Protein AF-A0A849THY6-F1 (afdb_monomer_lite)

Structure (mmCIF, N/CA/C/O backbone):
data_AF-A0A849THY6-F1
#
_entry.id   AF-A0A849THY6-F1
#
loop_
_atom_site.group_PDB
_atom_site.id
_atom_site.type_symbol
_atom_site.label_atom_id
_atom_site.label_alt_id
_atom_site.label_comp_id
_atom_site.label_asym_id
_atom_site.label_entity_id
_atom_site.label_seq_id
_atom_site.pdbx_PDB_ins_code
_atom_site.Cartn_x
_atom_site.Cartn_y
_atom_site.Cartn_z
_atom_site.occupancy
_atom_site.B_iso_or_equiv
_atom_site.auth_seq_id
_atom_site.auth_comp_id
_atom_site.auth_asym_id
_atom_site.auth_atom_id
_atom_site.pdbx_PDB_model_num
ATOM 1 N N . MET A 1 1 ? 1.666 -6.517 14.789 1.00 61.38 1 MET A N 1
ATOM 2 C CA . MET A 1 1 ? 1.915 -5.119 15.176 1.00 61.38 1 MET A CA 1
ATOM 3 C C . MET A 1 1 ? 2.393 -4.433 13.917 1.00 61.38 1 MET A C 1
ATOM 5 O O . MET A 1 1 ? 3.353 -4.950 13.339 1.00 61.38 1 MET A O 1
ATOM 9 N N . PRO A 1 2 ? 1.734 -3.347 13.486 1.00 72.88 2 PRO A N 1
ATOM 10 C CA . PRO A 1 2 ? 2.130 -2.638 12.279 1.00 72.88 2 PRO A CA 1
ATOM 11 C C . PRO A 1 2 ? 3.536 -2.075 12.468 1.00 72.88 2 PRO A C 1
ATOM 13 O O . PRO A 1 2 ? 3.980 -1.848 13.602 1.00 72.88 2 PRO A O 1
ATOM 16 N N . SER A 1 3 ? 4.250 -1.877 11.365 1.00 88.38 3 SER A N 1
ATOM 17 C CA . SER A 1 3 ? 5.567 -1.255 11.431 1.00 88.38 3 SER A CA 1
ATOM 18 C C . SER A 1 3 ? 5.449 0.245 11.744 1.00 88.38 3 SER A C 1
ATOM 20 O O . SER A 1 3 ? 4.354 0.791 11.905 1.00 88.38 3 SER A O 1
ATOM 22 N N . SER A 1 4 ? 6.585 0.926 11.913 1.00 94.94 4 SER A N 1
ATOM 23 C CA . SER A 1 4 ? 6.583 2.382 12.058 1.00 94.94 4 SER A CA 1
ATOM 24 C C . SER A 1 4 ? 6.329 3.068 10.714 1.00 94.94 4 SER A C 1
ATOM 26 O O . SER A 1 4 ? 6.608 2.510 9.652 1.00 94.94 4 SER A O 1
ATOM 28 N N . LYS A 1 5 ? 5.889 4.330 10.766 1.00 94.88 5 LYS A N 1
ATOM 29 C CA . LYS A 1 5 ? 5.817 5.221 9.599 1.00 94.88 5 LYS A CA 1
ATOM 30 C C . LYS A 1 5 ? 7.115 5.190 8.776 1.00 94.88 5 LYS A C 1
ATOM 32 O O . LYS A 1 5 ? 7.082 4.950 7.572 1.00 94.88 5 LYS A O 1
ATOM 37 N N . ASP A 1 6 ? 8.256 5.352 9.442 1.00 96.12 6 ASP A N 1
ATOM 38 C CA . ASP A 1 6 ? 9.571 5.365 8.791 1.00 96.12 6 ASP A CA 1
ATOM 39 C C . ASP A 1 6 ? 9.905 4.034 8.110 1.00 96.12 6 ASP A C 1
ATOM 41 O O . ASP A 1 6 ? 10.545 4.020 7.061 1.00 96.12 6 ASP A O 1
ATOM 45 N N . ALA A 1 7 ? 9.454 2.906 8.668 1.00 95.62 7 ALA A N 1
ATOM 46 C CA . ALA A 1 7 ? 9.657 1.597 8.056 1.00 95.62 7 ALA A CA 1
ATOM 47 C C . ALA A 1 7 ? 8.842 1.442 6.763 1.00 95.62 7 ALA A C 1
ATOM 49 O O . ALA A 1 7 ? 9.346 0.872 5.793 1.00 95.62 7 ALA A O 1
ATOM 50 N N . VAL A 1 8 ? 7.619 1.984 6.720 1.00 96.69 8 VAL A N 1
ATOM 51 C CA . VAL A 1 8 ? 6.806 2.035 5.496 1.00 96.69 8 VAL A CA 1
ATOM 52 C C . VAL A 1 8 ? 7.492 2.884 4.427 1.00 96.69 8 VAL A C 1
ATOM 54 O O . VAL A 1 8 ? 7.682 2.409 3.306 1.00 96.69 8 VAL A O 1
ATOM 57 N N . ILE A 1 9 ? 7.931 4.095 4.782 1.00 96.75 9 ILE A N 1
ATOM 58 C CA . ILE A 1 9 ? 8.638 5.003 3.865 1.00 96.75 9 ILE A CA 1
ATOM 59 C C . ILE A 1 9 ? 9.914 4.341 3.331 1.00 96.75 9 ILE A C 1
ATOM 61 O O . ILE A 1 9 ? 10.133 4.292 2.120 1.00 96.75 9 ILE A O 1
ATOM 65 N N . ALA A 1 10 ? 10.733 3.771 4.217 1.00 96.81 10 ALA A N 1
ATOM 66 C CA . ALA A 1 10 ? 11.971 3.100 3.840 1.00 96.81 10 ALA A CA 1
ATOM 67 C C . ALA A 1 10 ? 11.724 1.905 2.906 1.00 96.81 10 ALA A C 1
ATOM 69 O O . ALA A 1 10 ? 12.481 1.706 1.955 1.00 96.81 10 ALA A O 1
ATOM 70 N N . SER A 1 11 ? 10.661 1.124 3.136 1.00 97.31 11 SER A N 1
ATOM 71 C CA . SER A 1 11 ? 10.283 0.013 2.251 1.00 97.31 11 SER A CA 1
ATOM 72 C C . SER A 1 11 ? 9.920 0.508 0.853 1.00 97.31 11 SER A C 1
ATOM 74 O O . SER A 1 11 ? 10.358 -0.076 -0.137 1.00 97.31 11 SER A O 1
ATOM 76 N N . LEU A 1 12 ? 9.161 1.602 0.765 1.00 96.94 12 LEU A N 1
ATOM 77 C CA . LEU A 1 12 ? 8.735 2.170 -0.507 1.00 96.94 12 LEU A CA 1
ATOM 78 C C . LEU A 1 12 ? 9.910 2.766 -1.294 1.00 96.94 12 LEU A C 1
ATOM 80 O O . LEU A 1 12 ? 10.060 2.468 -2.477 1.00 96.94 12 LEU A O 1
ATOM 84 N N . ILE A 1 13 ? 10.786 3.534 -0.636 1.00 97.06 13 ILE A N 1
ATOM 85 C CA . ILE A 1 13 ? 12.005 4.075 -1.261 1.00 97.06 13 ILE A CA 1
ATOM 86 C C . ILE A 1 13 ? 12.881 2.934 -1.777 1.00 97.06 13 ILE A C 1
ATOM 88 O O . ILE A 1 13 ? 13.262 2.928 -2.946 1.00 97.06 13 ILE A O 1
ATOM 92 N N . LYS A 1 14 ? 13.126 1.918 -0.942 1.00 98.12 14 LYS A N 1
ATOM 93 C CA . LYS A 1 14 ? 13.905 0.742 -1.340 1.00 98.12 14 LYS A CA 1
ATOM 94 C C . LYS A 1 14 ? 13.277 0.019 -2.534 1.00 98.12 14 LYS A C 1
ATOM 96 O O . LYS A 1 14 ? 14.002 -0.470 -3.396 1.00 98.12 14 LYS A O 1
ATOM 101 N N . SER A 1 15 ? 11.946 -0.048 -2.593 1.00 98.19 15 SER A N 1
ATOM 102 C CA . SER A 1 15 ? 11.222 -0.627 -3.726 1.00 98.19 15 SER A CA 1
ATOM 103 C C . SER A 1 15 ? 11.499 0.136 -5.022 1.00 98.19 15 SER A C 1
ATOM 105 O O . SER A 1 15 ? 11.766 -0.487 -6.048 1.00 98.19 15 SER A O 1
ATOM 107 N N . PHE A 1 16 ? 11.513 1.472 -4.978 1.00 97.50 16 PHE A N 1
ATOM 108 C CA . PHE A 1 16 ? 11.859 2.298 -6.136 1.00 97.50 16 PHE A CA 1
ATOM 109 C C . PHE A 1 16 ? 13.320 2.122 -6.562 1.00 97.50 16 PHE A C 1
ATOM 111 O O . PHE A 1 16 ? 13.591 1.937 -7.746 1.00 97.50 16 PHE A O 1
ATOM 118 N N . GLU A 1 17 ? 14.254 2.152 -5.612 1.00 98.00 17 GLU A N 1
ATOM 119 C CA . GLU A 1 17 ? 15.693 2.033 -5.883 1.00 98.00 17 GLU A CA 1
ATOM 120 C C . GLU A 1 17 ? 16.072 0.666 -6.462 1.00 98.00 17 GLU A C 1
ATOM 122 O O . GLU A 1 17 ? 16.943 0.570 -7.326 1.00 98.00 17 GLU A O 1
ATOM 127 N N . ALA A 1 18 ? 15.419 -0.399 -5.991 1.00 97.81 18 ALA A N 1
ATOM 128 C CA . ALA A 1 18 ? 15.697 -1.764 -6.417 1.00 97.81 18 ALA A CA 1
ATOM 129 C C . ALA A 1 18 ? 14.966 -2.165 -7.708 1.00 97.81 18 ALA A C 1
ATOM 131 O O . ALA A 1 18 ? 15.290 -3.208 -8.282 1.00 97.81 18 ALA A O 1
ATOM 132 N N . ALA A 1 19 ? 13.979 -1.385 -8.163 1.00 98.00 19 ALA A N 1
ATOM 133 C CA . ALA A 1 19 ? 13.149 -1.754 -9.301 1.00 98.00 19 ALA A CA 1
ATOM 134 C C . ALA A 1 19 ? 13.957 -1.741 -10.612 1.00 98.00 19 ALA A C 1
ATOM 136 O O . ALA A 1 19 ? 14.391 -0.678 -11.070 1.00 98.00 19 ALA A O 1
ATOM 137 N N . PRO A 1 20 ? 14.129 -2.894 -11.285 1.00 96.88 20 PRO A N 1
ATOM 138 C CA . PRO A 1 20 ? 14.841 -2.926 -12.550 1.00 96.88 20 PRO A CA 1
ATOM 139 C C . PRO A 1 20 ? 13.995 -2.270 -13.642 1.00 96.88 20 PRO A C 1
ATOM 141 O O . PRO A 1 20 ? 12.819 -2.606 -13.826 1.00 96.88 20 PRO A O 1
ATOM 144 N N . ARG A 1 21 ? 14.616 -1.376 -14.418 1.00 97.38 21 ARG A N 1
ATOM 145 C CA . ARG A 1 21 ? 14.014 -0.868 -15.652 1.00 97.38 21 ARG A CA 1
ATOM 146 C C . ARG A 1 21 ? 13.877 -2.015 -16.650 1.00 97.38 21 ARG A C 1
ATOM 148 O O . ARG A 1 21 ? 14.837 -2.731 -16.929 1.00 97.38 21 ARG A O 1
ATOM 155 N N . ARG A 1 22 ? 12.684 -2.166 -17.212 1.00 97.69 22 ARG A N 1
ATOM 156 C CA . ARG A 1 22 ? 12.370 -3.111 -18.286 1.00 97.69 22 ARG A CA 1
ATOM 157 C C . ARG A 1 22 ? 12.040 -2.329 -19.545 1.00 97.69 22 ARG A C 1
ATOM 159 O O . ARG A 1 22 ? 11.368 -1.310 -19.467 1.00 97.69 22 ARG A O 1
ATOM 166 N N . GLU A 1 23 ? 12.497 -2.803 -20.699 1.00 97.94 23 GLU A N 1
ATOM 167 C CA . GLU A 1 23 ? 12.349 -2.066 -21.968 1.00 97.94 23 GLU A CA 1
ATOM 168 C C . GLU A 1 23 ? 11.228 -2.598 -22.869 1.00 97.94 23 GLU A C 1
ATOM 170 O O . GLU A 1 23 ? 10.793 -1.900 -23.779 1.00 97.94 23 GLU A O 1
ATOM 175 N N . GLN A 1 24 ? 10.762 -3.830 -22.648 1.00 95.94 24 GLN A N 1
ATOM 176 C CA . GLN A 1 24 ? 9.807 -4.512 -23.528 1.00 95.94 24 GLN A CA 1
ATOM 177 C C . GLN A 1 24 ? 8.529 -4.876 -22.772 1.00 95.94 24 GLN A C 1
ATOM 179 O O . GLN A 1 24 ? 8.641 -5.446 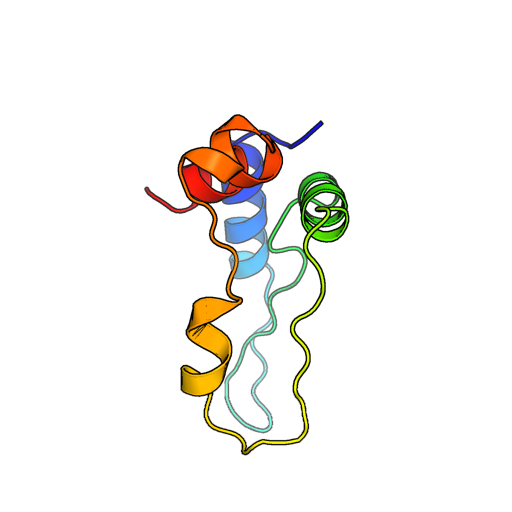-21.687 1.00 95.94 24 GLN A O 1
ATOM 184 N N . PRO A 1 25 ? 7.326 -4.618 -23.322 1.00 95.19 25 PRO A N 1
ATOM 185 C CA . PRO A 1 25 ? 7.040 -4.050 -24.652 1.00 95.19 25 PRO A CA 1
ATOM 186 C C . PRO A 1 25 ? 7.186 -2.514 -24.750 1.00 95.19 25 PRO A C 1
ATOM 188 O O . PRO A 1 25 ? 7.018 -1.945 -25.824 1.00 95.19 25 PRO A O 1
ATOM 191 N N . TYR A 1 26 ? 7.470 -1.842 -23.637 1.00 96.75 26 TYR A N 1
ATOM 192 C CA . TYR A 1 26 ? 7.806 -0.417 -23.534 1.00 96.75 26 TYR A CA 1
ATOM 193 C C . TYR A 1 26 ? 8.575 -0.179 -22.220 1.00 96.75 26 TYR A C 1
ATOM 195 O O . TYR A 1 26 ? 8.534 -1.054 -21.347 1.00 96.75 26 TYR A O 1
ATOM 203 N N . PRO A 1 27 ? 9.245 0.974 -22.028 1.00 97.88 27 PRO A N 1
ATOM 204 C CA . PRO A 1 27 ? 9.940 1.295 -20.781 1.00 97.88 27 PRO A CA 1
ATOM 205 C C . PRO A 1 27 ? 9.001 1.298 -19.565 1.00 97.88 27 PRO A C 1
ATOM 207 O O . PRO A 1 27 ? 8.055 2.084 -19.512 1.00 97.88 27 PRO A O 1
ATOM 210 N N . HIS A 1 28 ? 9.246 0.423 -18.589 1.00 97.38 28 HIS A N 1
ATOM 211 C CA . HIS A 1 28 ? 8.453 0.322 -17.361 1.00 97.38 28 HIS A CA 1
ATOM 212 C C . HIS A 1 28 ? 9.257 -0.257 -16.187 1.00 97.38 28 HIS A C 1
ATOM 214 O O . HIS A 1 28 ? 10.370 -0.756 -16.353 1.00 97.38 28 HIS A O 1
ATOM 220 N N . TRP A 1 29 ? 8.653 -0.213 -14.997 1.00 97.94 29 TRP A N 1
ATOM 221 C CA . TRP A 1 29 ? 9.181 -0.766 -13.751 1.00 97.94 29 TRP A CA 1
ATOM 222 C C . TRP A 1 29 ? 8.088 -1.571 -13.056 1.00 97.94 29 TRP A C 1
ATOM 224 O O . TRP A 1 29 ? 6.927 -1.157 -13.039 1.00 97.94 29 TRP A O 1
ATOM 234 N N . TYR A 1 30 ? 8.465 -2.702 -12.464 1.00 97.31 30 TYR A N 1
ATOM 235 C CA . TYR A 1 30 ? 7.631 -3.378 -11.477 1.00 97.31 30 TYR A CA 1
ATOM 236 C C . TYR A 1 30 ? 8.230 -3.136 -10.107 1.00 97.31 30 TYR A C 1
ATOM 238 O O . TYR A 1 30 ? 9.417 -3.375 -9.892 1.00 97.31 30 TYR A O 1
ATOM 246 N N . LEU A 1 31 ? 7.393 -2.636 -9.211 1.00 97.69 31 LEU A N 1
ATOM 247 C CA . LEU A 1 31 ? 7.751 -2.426 -7.825 1.00 97.69 31 LEU A CA 1
ATOM 248 C C . LEU A 1 31 ? 7.384 -3.671 -7.035 1.00 97.69 31 LEU A C 1
ATOM 250 O O . LEU A 1 31 ? 6.271 -4.188 -7.149 1.00 97.69 31 LEU A O 1
ATOM 254 N N . GLU A 1 32 ? 8.323 -4.132 -6.227 1.00 97.25 32 GLU A N 1
ATOM 255 C CA . GLU A 1 32 ? 8.142 -5.266 -5.332 1.00 97.25 32 GLU A CA 1
ATOM 256 C C . GLU A 1 32 ? 8.436 -4.815 -3.904 1.00 97.25 32 GLU A C 1
ATOM 258 O O . GLU A 1 32 ? 9.252 -3.920 -3.682 1.00 97.25 32 GLU A O 1
ATOM 263 N N . HIS A 1 33 ? 7.761 -5.417 -2.925 1.00 96.56 33 HIS A N 1
ATOM 264 C CA . HIS A 1 33 ? 7.955 -5.099 -1.506 1.00 96.56 33 HIS A CA 1
ATOM 265 C C . HIS A 1 33 ? 7.765 -3.606 -1.155 1.00 96.56 33 HIS A C 1
ATOM 267 O O . HIS A 1 33 ? 8.476 -3.059 -0.314 1.00 96.56 33 HIS A O 1
ATOM 273 N N . CYS A 1 34 ? 6.778 -2.944 -1.774 1.00 97.06 34 CYS A N 1
ATOM 274 C CA . CYS A 1 34 ? 6.460 -1.530 -1.521 1.00 97.06 34 CYS A CA 1
ATOM 275 C C . CYS A 1 34 ? 6.114 -1.227 -0.056 1.00 97.06 34 CYS A C 1
ATOM 277 O O . CYS A 1 34 ? 6.234 -0.089 0.379 1.00 97.06 34 CYS A O 1
ATOM 279 N N . LEU A 1 35 ? 5.652 -2.237 0.683 1.00 96.56 35 LEU A N 1
ATOM 280 C CA . LEU A 1 35 ? 5.271 -2.153 2.087 1.00 96.56 35 LEU A CA 1
ATOM 281 C C . LEU A 1 35 ? 5.963 -3.273 2.873 1.00 96.56 35 LEU A C 1
ATOM 283 O O . LEU A 1 35 ? 6.184 -4.356 2.313 1.00 96.56 35 LEU A O 1
ATOM 287 N N . PRO A 1 36 ? 6.229 -3.075 4.174 1.00 96.38 36 PRO A N 1
ATOM 288 C CA . PRO A 1 36 ? 6.689 -4.152 5.035 1.00 96.38 36 PRO A CA 1
ATOM 289 C C . PRO A 1 36 ? 5.662 -5.292 5.088 1.00 96.38 36 PRO A C 1
ATOM 291 O O . PRO A 1 36 ? 4.452 -5.070 5.138 1.00 96.38 36 PRO A O 1
ATOM 294 N N . THR A 1 37 ? 6.141 -6.538 5.103 1.00 94.75 37 THR A N 1
ATOM 295 C CA . THR A 1 37 ? 5.282 -7.738 5.057 1.00 94.75 37 THR A CA 1
ATOM 296 C C . THR A 1 37 ? 4.245 -7.780 6.184 1.00 94.75 37 THR A C 1
ATOM 298 O O . THR A 1 37 ? 3.135 -8.264 5.973 1.00 94.75 37 THR A O 1
ATOM 301 N N . ALA A 1 38 ? 4.586 -7.265 7.370 1.00 92.81 38 ALA A N 1
ATOM 302 C CA . ALA A 1 38 ? 3.672 -7.205 8.510 1.00 92.81 38 ALA A CA 1
ATOM 303 C C . ALA A 1 38 ? 2.458 -6.306 8.224 1.00 92.81 38 ALA A C 1
ATOM 305 O O . ALA A 1 38 ? 1.325 -6.720 8.455 1.00 92.81 38 ALA A O 1
ATOM 306 N N . ASP A 1 39 ? 2.679 -5.124 7.649 1.00 94.88 39 ASP A N 1
ATOM 307 C CA . ASP A 1 39 ? 1.616 -4.190 7.278 1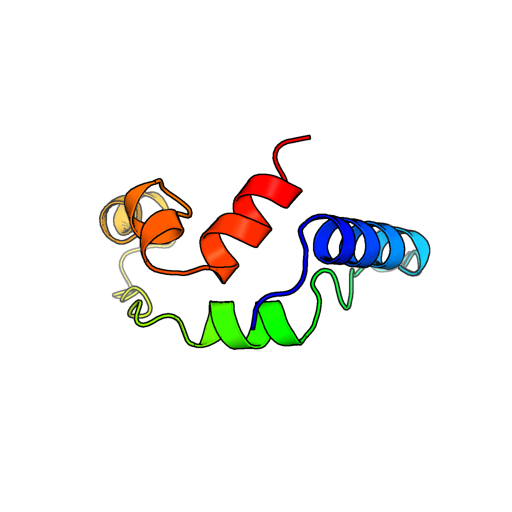.00 94.88 39 ASP A CA 1
ATOM 308 C C . ASP A 1 39 ? 0.736 -4.764 6.165 1.00 94.88 39 ASP A C 1
ATOM 310 O O . ASP A 1 39 ? -0.484 -4.662 6.239 1.00 94.88 39 ASP A O 1
ATOM 314 N N . VAL A 1 40 ? 1.316 -5.456 5.174 1.00 95.50 40 VAL A N 1
ATOM 315 C CA . VAL A 1 40 ? 0.532 -6.166 4.144 1.00 95.50 40 VAL A CA 1
ATOM 316 C C . VAL A 1 40 ? -0.383 -7.218 4.776 1.00 95.50 40 VAL A C 1
ATOM 318 O O . VAL A 1 40 ? -1.561 -7.301 4.421 1.00 95.50 40 VAL A O 1
ATOM 321 N N . ALA A 1 41 ? 0.133 -8.012 5.717 1.00 94.56 41 ALA A N 1
ATOM 322 C CA . ALA A 1 41 ? -0.655 -9.030 6.405 1.00 94.56 41 ALA A CA 1
ATOM 323 C C . ALA A 1 41 ? -1.809 -8.411 7.212 1.00 94.56 41 ALA A C 1
ATOM 325 O O . ALA A 1 41 ? -2.932 -8.905 7.151 1.00 94.56 41 ALA A O 1
ATOM 326 N N . GLU A 1 42 ? -1.569 -7.306 7.918 1.00 94.81 42 GLU A N 1
ATOM 327 C CA . GLU A 1 42 ? -2.618 -6.622 8.682 1.00 94.81 42 GLU A CA 1
ATOM 328 C C . GLU A 1 42 ? -3.668 -5.966 7.777 1.00 94.81 42 GLU A C 1
ATOM 330 O O . GLU A 1 42 ? -4.865 -6.129 8.012 1.00 94.81 42 GLU A O 1
ATOM 335 N N . LEU A 1 43 ? -3.246 -5.286 6.706 1.00 94.75 43 LEU A N 1
ATOM 336 C CA . LEU A 1 43 ? -4.147 -4.630 5.752 1.00 94.75 43 LEU A CA 1
ATOM 337 C C . LEU A 1 43 ? -5.035 -5.633 5.005 1.00 94.75 43 LEU A C 1
ATOM 339 O O . LEU A 1 43 ? -6.211 -5.366 4.765 1.00 94.75 43 LEU A O 1
ATOM 343 N N . THR A 1 44 ? -4.494 -6.798 4.649 1.00 93.88 44 THR A N 1
ATOM 344 C CA . THR A 1 44 ? -5.260 -7.860 3.972 1.00 93.88 44 THR A CA 1
ATOM 345 C C . THR A 1 44 ? -6.182 -8.631 4.916 1.00 93.88 44 THR A C 1
ATOM 347 O O . THR A 1 44 ? -7.151 -9.230 4.453 1.00 93.88 44 THR A O 1
ATOM 350 N N . ALA A 1 45 ? -5.930 -8.582 6.227 1.00 94.62 45 ALA A N 1
ATOM 351 C CA . ALA A 1 45 ? -6.779 -9.179 7.255 1.00 94.62 45 ALA A CA 1
ATOM 352 C C . ALA A 1 45 ? -7.919 -8.257 7.731 1.00 94.62 45 ALA A C 1
ATOM 354 O O . ALA A 1 45 ? -8.713 -8.660 8.585 1.00 94.62 45 ALA A O 1
ATOM 355 N N . LEU A 1 46 ? -8.017 -7.026 7.209 1.00 94.88 46 LEU A N 1
ATOM 356 C CA . LEU A 1 46 ? -9.088 -6.101 7.577 1.00 94.88 46 LEU A CA 1
ATOM 357 C C . LEU A 1 46 ? -10.465 -6.705 7.250 1.00 94.88 46 LEU A C 1
ATOM 359 O O . LEU A 1 46 ? -10.645 -7.280 6.175 1.00 94.88 46 LEU A O 1
ATOM 363 N N . PRO A 1 47 ? -11.472 -6.551 8.131 1.00 94.44 47 PRO A N 1
ATOM 364 C CA . PRO A 1 47 ? -12.774 -7.206 7.998 1.00 94.44 47 PRO A CA 1
ATOM 365 C C . PRO A 1 47 ? -13.695 -6.481 7.001 1.00 94.44 47 PRO A C 1
ATOM 367 O O . PRO A 1 47 ? -14.890 -6.309 7.241 1.00 94.44 47 PRO A O 1
ATOM 370 N N . PHE A 1 48 ? -13.14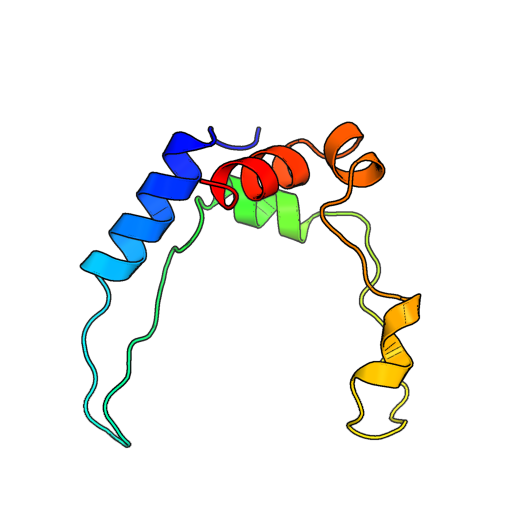0 -6.017 5.883 1.00 90.75 48 PHE A N 1
ATOM 371 C CA . PHE A 1 48 ? -13.879 -5.342 4.830 1.00 90.75 48 PHE A CA 1
ATOM 372 C C . PHE A 1 48 ? -14.250 -6.343 3.736 1.00 90.75 48 PHE A C 1
ATOM 374 O O . PHE A 1 48 ? -13.366 -6.978 3.159 1.00 90.75 48 PHE A O 1
ATOM 381 N N . PRO A 1 49 ? -15.545 -6.506 3.422 1.00 85.50 49 PRO A N 1
ATOM 382 C CA . PRO A 1 49 ? -15.954 -7.426 2.376 1.00 85.50 49 PRO A CA 1
ATOM 383 C C . PRO A 1 49 ? -15.463 -6.931 1.014 1.00 85.50 49 PRO A C 1
ATOM 385 O O . PRO A 1 49 ? -15.515 -5.736 0.713 1.00 85.50 49 PRO A O 1
ATOM 388 N N . ALA A 1 50 ? -15.034 -7.863 0.163 1.00 82.31 50 ALA A N 1
ATOM 389 C CA . ALA A 1 50 ? -14.769 -7.550 -1.233 1.00 82.31 50 ALA A CA 1
ATOM 390 C C . ALA A 1 50 ? -16.059 -7.017 -1.892 1.00 82.31 50 ALA A C 1
ATOM 392 O O . ALA A 1 50 ? -17.127 -7.614 -1.710 1.00 82.31 50 ALA A O 1
ATOM 393 N N . PRO A 1 51 ? -16.000 -5.907 -2.651 1.00 78.25 51 PRO A N 1
ATOM 394 C CA . PRO A 1 51 ? -17.188 -5.358 -3.289 1.00 78.25 51 PRO A CA 1
ATOM 395 C C . PRO A 1 51 ? -17.730 -6.339 -4.334 1.00 78.25 51 PRO A C 1
ATOM 397 O O . PRO A 1 51 ? -16.986 -6.862 -5.166 1.00 78.25 51 PRO A O 1
ATOM 400 N N . ALA A 1 52 ? -19.043 -6.573 -4.320 1.00 77.06 52 ALA A N 1
ATOM 401 C CA . ALA A 1 52 ? -19.700 -7.374 -5.343 1.00 77.06 52 ALA A CA 1
ATOM 402 C C . ALA A 1 52 ? -19.664 -6.628 -6.687 1.00 77.06 52 ALA A C 1
ATOM 404 O O . ALA A 1 52 ? -20.225 -5.541 -6.821 1.00 77.06 52 ALA A O 1
ATOM 405 N N . LEU A 1 53 ? -19.015 -7.216 -7.696 1.00 72.31 53 LEU A N 1
ATOM 406 C CA . LEU A 1 53 ? -18.881 -6.592 -9.019 1.00 72.31 53 LEU A CA 1
ATOM 407 C C . LEU A 1 53 ? -20.169 -6.685 -9.854 1.00 72.31 53 LEU A C 1
ATOM 409 O O . LEU A 1 53 ? -20.354 -5.904 -10.781 1.00 72.31 53 LEU A O 1
ATOM 413 N N . GLY A 1 54 ? -21.065 -7.630 -9.540 1.00 70.38 54 GLY A N 1
ATOM 414 C CA . GLY A 1 54 ? -22.428 -7.733 -10.088 1.00 70.38 54 GLY A CA 1
ATOM 415 C C . GLY A 1 54 ? -22.567 -7.866 -11.616 1.00 70.38 54 GLY A C 1
ATOM 416 O O . GLY A 1 54 ? -23.684 -7.984 -12.102 1.00 70.38 54 GLY A O 1
ATOM 417 N N . GLY A 1 55 ? -21.475 -7.821 -12.387 1.00 66.75 55 GLY A N 1
ATOM 418 C CA . GLY A 1 55 ? -21.493 -7.772 -13.853 1.00 66.75 55 GLY A CA 1
ATOM 419 C C . GLY A 1 55 ? -22.018 -6.452 -14.444 1.00 66.75 55 GLY A C 1
ATOM 420 O O . GLY A 1 55 ? -22.205 -6.360 -15.656 1.00 66.75 55 GLY A O 1
ATOM 421 N N . ILE A 1 56 ? -22.257 -5.421 -13.622 1.00 59.38 56 ILE A N 1
ATOM 422 C CA . ILE A 1 56 ? -22.955 -4.188 -14.023 1.00 59.38 56 ILE A CA 1
ATOM 423 C C . ILE A 1 56 ? -21.948 -3.160 -14.564 1.00 59.38 56 ILE A C 1
ATOM 425 O O . ILE A 1 56 ? -21.687 -2.120 -13.972 1.00 59.38 56 ILE A O 1
ATOM 429 N N . SER A 1 57 ? -21.408 -3.447 -15.751 1.00 63.31 57 SER A N 1
ATOM 430 C CA . SER A 1 57 ? -20.528 -2.572 -16.546 1.00 63.31 57 SER A CA 1
ATOM 431 C C . SER A 1 57 ? -19.155 -2.231 -15.931 1.00 63.31 57 SER A C 1
ATOM 433 O O . SER A 1 57 ? -18.966 -2.175 -14.724 1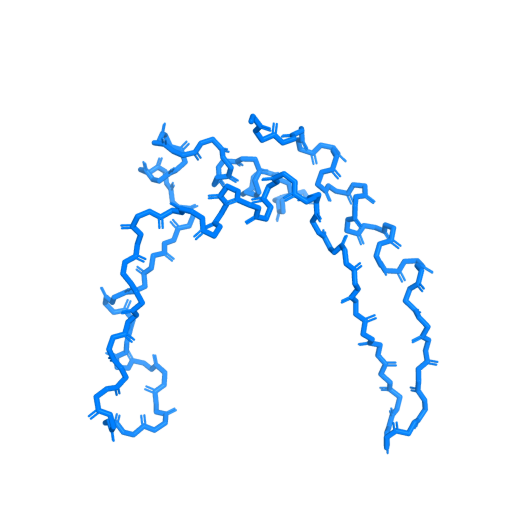.00 63.31 57 SER A O 1
ATOM 435 N N . GLY A 1 58 ? -18.167 -1.925 -16.779 1.00 65.56 58 GLY A N 1
ATOM 436 C CA . GLY A 1 58 ? -16.809 -1.544 -16.354 1.00 65.56 58 GLY A CA 1
ATOM 437 C C . GLY A 1 58 ? -16.679 -0.157 -15.699 1.00 65.56 58 GLY A C 1
ATOM 438 O O . GLY A 1 58 ? -15.564 0.345 -15.552 1.00 65.56 58 GLY A O 1
ATOM 439 N N . LYS A 1 59 ? -17.787 0.511 -15.344 1.00 69.12 59 LYS A N 1
ATOM 440 C CA . LYS A 1 59 ? -17.772 1.868 -14.781 1.00 69.12 59 LYS A CA 1
ATOM 441 C C . LYS A 1 59 ? -17.512 1.831 -13.274 1.00 69.12 59 LYS A C 1
ATOM 443 O O . LYS A 1 59 ? -18.374 1.465 -12.483 1.00 69.12 59 LYS A O 1
ATOM 448 N N . ARG A 1 60 ? -16.331 2.307 -12.868 1.00 66.38 60 ARG A N 1
ATOM 449 C CA . ARG A 1 60 ? -15.872 2.348 -11.462 1.00 66.38 60 ARG A CA 1
ATOM 450 C C . ARG A 1 60 ? -16.735 3.206 -10.526 1.00 66.38 60 ARG A C 1
ATOM 452 O O . ARG A 1 60 ? -16.628 3.056 -9.312 1.00 66.38 60 ARG A O 1
ATOM 459 N N . GLU A 1 61 ? -17.539 4.114 -11.073 1.00 72.94 61 GLU A N 1
ATOM 460 C CA . GLU A 1 61 ? -18.379 5.045 -10.309 1.00 72.94 61 GLU A CA 1
ATOM 461 C C . GLU A 1 61 ? -19.504 4.335 -9.539 1.00 72.94 61 GLU A C 1
ATOM 463 O O . GLU A 1 61 ? -19.838 4.732 -8.425 1.00 72.94 61 GLU A O 1
ATOM 468 N N . ILE A 1 62 ? -20.011 3.219 -10.075 1.00 67.81 62 ILE A N 1
ATOM 469 C CA . ILE A 1 62 ? -21.132 2.449 -9.507 1.00 67.81 62 ILE A CA 1
ATOM 470 C C . ILE A 1 62 ? -20.772 1.845 -8.137 1.00 67.81 62 ILE A C 1
ATOM 472 O O . ILE A 1 62 ? -21.641 1.631 -7.296 1.00 67.81 62 ILE A O 1
ATOM 476 N N . HIS A 1 63 ? -19.482 1.631 -7.869 1.00 72.69 63 HIS A N 1
ATOM 477 C CA . HIS A 1 63 ? -18.994 1.017 -6.631 1.00 72.69 63 HIS A CA 1
ATOM 478 C C . HIS A 1 63 ? -18.449 2.031 -5.614 1.00 72.69 63 HIS A C 1
ATOM 480 O O . HIS A 1 63 ? -17.807 1.636 -4.644 1.00 72.69 63 HIS A O 1
ATOM 486 N N . ASN A 1 64 ? -18.662 3.339 -5.808 1.00 76.12 64 ASN A N 1
ATOM 487 C CA . ASN A 1 64 ? -18.139 4.359 -4.890 1.00 76.12 64 ASN A CA 1
ATOM 488 C C . ASN A 1 64 ? -18.710 4.228 -3.469 1.00 76.12 64 ASN A C 1
ATOM 490 O O . ASN A 1 64 ? -17.962 4.370 -2.508 1.00 76.12 64 ASN A O 1
ATOM 494 N N . ALA A 1 65 ? -19.997 3.891 -3.336 1.00 78.19 65 ALA A N 1
ATOM 495 C CA . ALA A 1 65 ? -20.664 3.759 -2.037 1.00 78.19 65 ALA A CA 1
ATOM 496 C C . ALA A 1 65 ? -20.150 2.580 -1.189 1.00 78.19 65 ALA A C 1
ATOM 498 O O . ALA A 1 65 ? -20.377 2.550 0.015 1.00 78.19 65 ALA A O 1
ATOM 499 N N . THR A 1 66 ? -19.463 1.610 -1.800 1.00 82.69 66 THR A N 1
ATOM 500 C CA . THR A 1 66 ? -18.914 0.434 -1.107 1.00 82.69 66 THR A CA 1
ATOM 501 C C . THR A 1 66 ? -17.409 0.545 -0.864 1.00 82.69 66 THR A C 1
ATOM 503 O O . THR A 1 66 ? -16.792 -0.424 -0.423 1.00 82.69 66 THR A O 1
ATOM 506 N N . ARG A 1 67 ? -16.784 1.681 -1.207 1.00 87.50 67 ARG A N 1
ATOM 507 C CA . ARG A 1 67 ? -15.353 1.885 -0.974 1.00 87.50 67 ARG A CA 1
ATOM 508 C C . ARG A 1 67 ? -15.092 2.075 0.509 1.00 87.50 67 ARG A C 1
ATOM 510 O O . ARG A 1 67 ? -15.809 2.804 1.184 1.00 87.50 67 ARG A O 1
ATOM 517 N N . GLN A 1 68 ? -14.023 1.446 0.970 1.00 90.38 68 GLN A N 1
ATOM 518 C CA . GLN A 1 68 ? -13.458 1.696 2.284 1.00 90.38 68 GLN A CA 1
ATOM 519 C C . GLN A 1 68 ? -12.237 2.594 2.135 1.00 90.38 68 GLN A C 1
ATOM 521 O O . GLN A 1 68 ? -11.494 2.487 1.155 1.00 90.38 68 GLN A O 1
ATOM 526 N N . TYR A 1 69 ? -12.059 3.490 3.097 1.00 92.06 69 TYR A N 1
ATOM 527 C CA . TYR A 1 69 ? -11.026 4.517 3.075 1.00 92.06 69 TYR A CA 1
ATOM 528 C C . TYR A 1 69 ? -10.147 4.409 4.317 1.00 92.06 69 TYR A C 1
ATOM 530 O O . TYR A 1 69 ? -10.598 3.979 5.377 1.00 92.06 69 TYR A O 1
ATOM 538 N N . PHE A 1 70 ? -8.904 4.870 4.205 1.00 94.44 70 PHE A N 1
ATOM 539 C CA . PHE A 1 70 ? -8.040 5.149 5.353 1.00 94.44 70 PHE A CA 1
ATOM 540 C C . PHE A 1 70 ? -8.476 6.462 6.031 1.00 94.44 70 PHE A C 1
ATOM 542 O O . PHE A 1 70 ? -7.724 7.433 6.057 1.00 94.44 70 PHE A O 1
ATOM 549 N N . ASP A 1 71 ? -9.732 6.519 6.481 1.00 94.88 71 ASP A N 1
ATOM 550 C CA . ASP A 1 71 ? -10.354 7.680 7.123 1.00 94.88 71 ASP A CA 1
ATOM 551 C C . ASP A 1 71 ? -10.140 7.690 8.645 1.00 94.88 71 ASP A C 1
ATOM 553 O O . ASP A 1 71 ? -9.600 6.746 9.219 1.00 94.88 71 ASP A O 1
ATOM 557 N N . ALA A 1 72 ? -10.567 8.764 9.318 1.00 96.69 72 ALA A N 1
ATOM 558 C CA . ALA A 1 72 ? -10.390 8.913 10.762 1.00 96.69 72 ALA A CA 1
ATOM 559 C C . ALA A 1 72 ? -10.967 7.732 11.565 1.00 96.69 72 ALA A C 1
ATOM 561 O O . ALA A 1 72 ? -10.320 7.251 12.493 1.00 96.69 72 ALA A O 1
ATOM 562 N N . ALA A 1 73 ? -12.141 7.222 11.177 1.00 96.56 73 ALA A N 1
ATOM 563 C CA . ALA A 1 73 ? -12.797 6.126 11.882 1.00 96.56 73 ALA A CA 1
ATOM 564 C C . ALA A 1 73 ? -12.036 4.800 11.723 1.00 96.56 73 ALA A C 1
ATOM 566 O O . ALA A 1 73 ? -11.909 4.033 12.678 1.00 96.56 73 ALA A O 1
ATOM 567 N N . ASN A 1 74 ? -11.512 4.518 10.530 1.00 96.81 74 ASN A N 1
ATOM 568 C CA . ASN A 1 74 ? -10.717 3.321 10.277 1.00 96.81 74 ASN A CA 1
ATOM 569 C C . ASN A 1 74 ? -9.298 3.436 10.844 1.00 96.81 74 ASN A C 1
ATOM 571 O O . ASN A 1 74 ? -8.762 2.432 11.304 1.00 96.81 74 ASN A O 1
ATOM 575 N N . MET A 1 75 ? -8.702 4.631 10.870 1.00 96.31 75 MET A N 1
ATOM 576 C CA . MET A 1 75 ? -7.406 4.877 11.515 1.00 96.31 75 MET A CA 1
ATOM 577 C C . MET A 1 75 ? -7.469 4.734 13.039 1.00 96.31 75 MET A C 1
ATOM 579 O O . MET A 1 75 ? -6.499 4.290 13.647 1.00 96.31 75 MET A O 1
ATOM 583 N N . GLU A 1 76 ? -8.600 5.075 13.662 1.00 96.88 76 GLU A N 1
ATOM 584 C CA . GLU A 1 76 ? -8.819 4.849 15.096 1.00 96.88 76 GLU A CA 1
ATOM 585 C C . GLU A 1 76 ? -8.930 3.351 15.424 1.00 96.88 76 GLU A C 1
ATOM 587 O O . GLU A 1 76 ? -8.402 2.887 16.433 1.00 96.88 76 GLU A O 1
ATOM 592 N N . LYS A 1 77 ? -9.590 2.579 14.552 1.00 96.25 77 LYS A N 1
ATOM 593 C CA . LYS A 1 77 ? -9.856 1.147 14.767 1.00 96.25 77 LYS A CA 1
ATOM 594 C C . LYS A 1 77 ? -8.697 0.234 14.381 1.00 96.25 77 LYS A C 1
ATOM 596 O O . LYS A 1 77 ? -8.507 -0.804 15.011 1.00 96.25 77 LYS A O 1
ATOM 601 N N . TYR A 1 78 ? -7.966 0.580 13.325 1.00 95.75 78 TYR A N 1
ATOM 602 C CA . TYR A 1 78 ? -6.989 -0.300 12.694 1.00 95.75 78 TYR A CA 1
ATOM 603 C C . TYR A 1 78 ? -5.624 0.391 12.618 1.00 95.75 78 TYR A C 1
ATOM 605 O O . TYR A 1 78 ? -5.416 1.250 11.759 1.00 95.75 78 TYR A O 1
ATOM 613 N N . PRO A 1 79 ? -4.664 -0.001 13.473 1.00 94.19 79 PRO A N 1
ATOM 614 C CA . PRO A 1 79 ? -3.342 0.617 13.517 1.00 94.19 79 PRO A CA 1
ATOM 615 C C . PRO A 1 79 ? -2.619 0.672 12.160 1.00 94.19 79 PRO A C 1
ATOM 617 O O . PRO A 1 79 ? -2.090 1.720 11.803 1.00 94.19 79 PRO A O 1
ATOM 620 N N . ALA A 1 80 ? -2.679 -0.395 11.354 1.00 94.38 80 ALA A N 1
ATOM 621 C CA . ALA A 1 80 ? -2.092 -0.416 10.009 1.00 94.38 80 ALA A CA 1
ATOM 622 C C . ALA A 1 80 ? -2.685 0.644 9.057 1.00 94.38 80 ALA A C 1
ATOM 624 O O . ALA A 1 80 ? -1.963 1.196 8.227 1.00 94.38 80 ALA A O 1
ATOM 625 N N . CYS A 1 81 ? -3.977 0.981 9.192 1.00 96.31 81 CYS A N 1
ATOM 626 C CA . CYS A 1 81 ? -4.598 2.057 8.414 1.00 96.31 81 CYS A CA 1
ATOM 627 C C . CYS A 1 81 ? -3.985 3.415 8.758 1.00 96.31 81 CYS A C 1
ATOM 629 O O . CYS A 1 81 ? -3.735 4.216 7.860 1.00 96.31 81 CYS A O 1
ATOM 631 N N . LYS A 1 82 ? -3.739 3.662 10.050 1.00 96.00 82 LYS A N 1
ATOM 632 C CA . LYS A 1 82 ? -3.106 4.892 10.525 1.00 96.00 82 LYS A CA 1
ATOM 633 C C . LYS A 1 82 ? -1.656 4.982 10.060 1.00 96.00 82 LYS A C 1
ATOM 635 O O . LYS A 1 82 ? -1.298 5.975 9.438 1.00 96.00 82 LYS A O 1
ATOM 640 N N . THR A 1 83 ? -0.860 3.936 10.293 1.00 95.62 83 THR A N 1
ATOM 641 C CA . THR A 1 83 ? 0.554 3.896 9.887 1.00 95.62 83 THR A CA 1
ATOM 642 C C . THR A 1 83 ? 0.710 4.179 8.395 1.00 95.62 83 THR A C 1
ATOM 644 O O . THR A 1 83 ? 1.511 5.030 8.011 1.00 95.62 83 THR A O 1
ATOM 647 N N . LEU A 1 84 ? -0.067 3.493 7.547 1.00 95.50 84 LEU A N 1
ATOM 648 C CA . LEU A 1 84 ? 0.015 3.686 6.102 1.00 95.50 84 LEU A CA 1
ATOM 649 C C . LEU A 1 84 ? -0.464 5.079 5.678 1.00 95.50 84 LEU A C 1
ATOM 651 O O . LEU A 1 84 ? 0.148 5.675 4.796 1.00 95.50 84 LEU A O 1
ATOM 655 N N . ASN A 1 85 ? -1.536 5.599 6.288 1.00 95.88 85 ASN A N 1
ATOM 656 C CA . ASN A 1 85 ? -2.005 6.954 6.010 1.00 95.88 85 ASN A CA 1
ATOM 657 C C . ASN A 1 85 ? -0.897 7.970 6.315 1.00 95.88 85 ASN A C 1
ATOM 659 O O . ASN A 1 85 ? -0.476 8.680 5.410 1.00 95.88 85 ASN A O 1
ATOM 663 N N . GLU A 1 86 ? -0.364 7.971 7.537 1.00 95.12 86 GLU A N 1
ATOM 664 C CA . GLU A 1 86 ? 0.647 8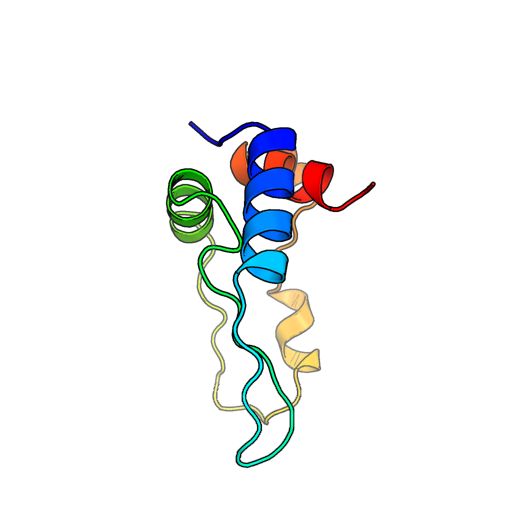.935 7.988 1.00 95.12 86 GLU A CA 1
ATOM 665 C C . GLU A 1 86 ? 1.960 8.855 7.192 1.00 95.12 86 GLU A C 1
ATOM 667 O O . GLU A 1 86 ? 2.635 9.871 7.029 1.00 95.12 86 GLU A O 1
ATOM 672 N N . ALA A 1 87 ? 2.327 7.673 6.686 1.00 95.12 87 ALA A N 1
ATOM 673 C CA . ALA A 1 87 ? 3.514 7.473 5.852 1.00 95.12 87 ALA A CA 1
ATOM 674 C C . ALA A 1 87 ? 3.420 8.100 4.456 1.00 95.12 87 ALA A C 1
ATOM 676 O O . ALA A 1 87 ? 4.453 8.332 3.837 1.00 95.12 87 ALA A O 1
ATOM 677 N N . LEU A 1 88 ? 2.211 8.369 3.956 1.00 92.31 88 LEU A N 1
ATOM 678 C CA . LEU A 1 88 ? 1.973 8.865 2.596 1.00 92.31 88 LEU A CA 1
ATOM 679 C C . LEU A 1 88 ? 1.484 10.326 2.557 1.00 92.31 88 LEU A C 1
ATOM 681 O O . LEU A 1 88 ? 0.930 10.745 1.541 1.00 92.31 88 LEU A O 1
ATOM 685 N N . GLN A 1 89 ? 1.626 11.081 3.654 1.00 89.50 89 GLN A N 1
ATOM 686 C CA . GLN A 1 89 ? 1.214 12.495 3.754 1.00 89.50 89 GLN A CA 1
ATOM 687 C C . GLN A 1 89 ? 2.380 13.496 3.799 1.00 89.50 89 GLN A C 1
ATOM 689 O O . GLN A 1 89 ? 2.119 14.698 3.853 1.00 89.50 89 GLN A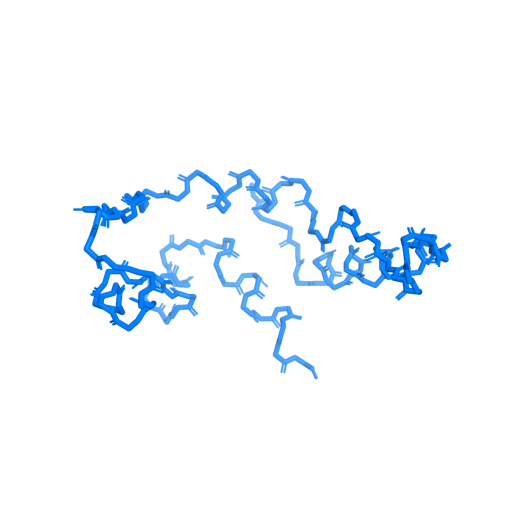 O 1
ATOM 694 N N . ASP A 1 90 ? 3.627 13.023 3.798 1.00 66.00 90 ASP A N 1
ATOM 695 C CA . ASP A 1 90 ? 4.821 13.883 3.746 1.00 66.00 90 ASP A CA 1
ATOM 696 C C . ASP A 1 90 ? 5.248 14.140 2.294 1.00 66.00 90 ASP A C 1
ATOM 698 O O . ASP A 1 90 ? 5.674 15.282 2.003 1.00 66.00 90 ASP A O 1
#

Sequence (90 aa):
MPSSKDAVIASLIKSFEAAPRREQPYPHWYLEHCLPTADVAELTALPFPAPALGGISGKREIHNATRQYFDAANMEKYPACKTLNEALQD

Foldseek 3Di:
DADALVQLLVQQVVQVVPWDFDCPPHTDTDGDRSGPPVLVVQVVPPPQDDDDPVVPDPDPVVCPVSDDALDPVCVVVGVSSVSVVVSPPD

pLDDT: mean 90.01, std 10.8, range [59.38, 98.19]

Radius of gyration: 16.22 Å; chains: 1; bounding box: 39×23×40 Å

Secondary structure (DSSP, 8-state):
----HHHHHHHHHHHHHHPPEE-SSSSEE-----S-HHHHHHHHTS-PPPPP-TT--S-GGGGGGG---S-HHHHHH-HHHHHHHHHT--